Protein AF-A0A2U2P9N3-F1 (afdb_monomer_lite)

pLDDT: mean 88.49, std 11.38, range [44.38, 97.06]

Foldseek 3Di:
DDDFDWDDDPQKIWTAPVVCPPVAGTFIWGDDPPDTDTPAGHHPVRHGDGD

InterPro domains:
  IPR028190 Novel toxin 21 [PF15526] (3-47)
  IPR038181 Novel toxin 21 superfamily [G3DSA:3.10.380.20] (1-50)

Organism: NCBI:txid2173175

Radius of gyration: 10.53 Å; chains: 1; bounding box: 24×26×25 Å

Structure (mmCIF, N/CA/C/O backbone):
data_AF-A0A2U2P9N3-F1
#
_entry.id   AF-A0A2U2P9N3-F1
#
loop_
_atom_site.group_PDB
_atom_site.id
_atom_site.type_symbol
_atom_site.label_atom_id
_atom_site.label_alt_id
_atom_site.label_comp_id
_atom_site.label_asym_id
_atom_site.label_entity_id
_atom_site.label_seq_id
_atom_site.pdbx_PDB_ins_code
_atom_site.Cartn_x
_atom_site.Cartn_y
_atom_site.Cartn_z
_atom_site.occupancy
_atom_site.B_iso_or_equiv
_atom_site.auth_seq_id
_atom_site.auth_comp_id
_atom_site.auth_asym_id
_atom_site.auth_atom_id
_atom_site.pdbx_PDB_model_num
ATOM 1 N N . MET A 1 1 ? 2.533 21.499 6.720 1.00 44.38 1 MET A N 1
ATOM 2 C CA . MET A 1 1 ? 2.760 20.035 6.698 1.00 44.38 1 MET A CA 1
ATOM 3 C C . MET A 1 1 ? 1.686 19.402 5.813 1.00 44.38 1 MET A C 1
ATOM 5 O O . MET A 1 1 ? 0.534 19.346 6.220 1.00 44.38 1 MET A O 1
ATOM 9 N N . LEU A 1 2 ? 2.004 19.050 4.563 1.00 49.59 2 LEU A N 1
ATOM 10 C CA . LEU A 1 2 ? 1.011 18.501 3.629 1.00 49.59 2 LEU A CA 1
ATOM 11 C C . LEU A 1 2 ? 0.624 17.081 4.063 1.00 49.59 2 LEU A C 1
ATOM 13 O O . LEU A 1 2 ? 1.466 16.186 4.122 1.00 49.59 2 LEU A O 1
ATOM 17 N N . LYS A 1 3 ? -0.657 16.878 4.381 1.00 74.44 3 LYS A N 1
ATOM 18 C CA . LYS A 1 3 ? -1.210 15.563 4.715 1.00 74.44 3 LYS A CA 1
ATOM 19 C C . LYS A 1 3 ? -1.215 14.711 3.444 1.00 74.44 3 LYS A C 1
ATOM 21 O O . LYS A 1 3 ? -1.939 15.013 2.499 1.00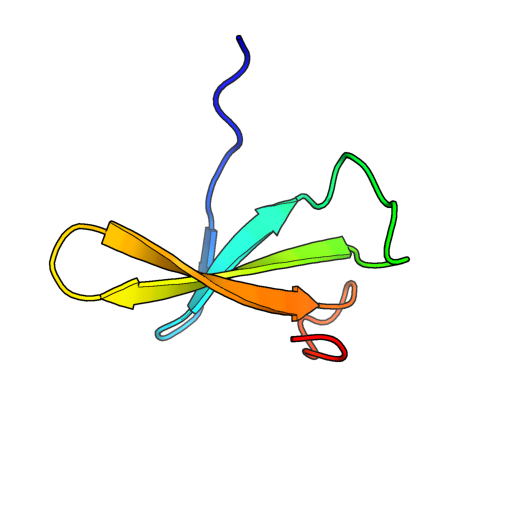 74.44 3 LYS A O 1
ATOM 26 N N . GLN A 1 4 ? -0.381 13.674 3.397 1.00 82.62 4 GLN A N 1
ATOM 27 C CA . GLN A 1 4 ? -0.333 12.767 2.249 1.00 82.62 4 GLN A CA 1
ATOM 28 C C . GLN A 1 4 ? -1.682 12.050 2.078 1.00 82.62 4 GLN A C 1
ATOM 30 O O . GLN A 1 4 ? -2.277 11.587 3.054 1.00 82.62 4 GLN A O 1
ATOM 35 N N . LYS A 1 5 ? -2.164 11.957 0.832 1.00 91.69 5 LYS A N 1
ATOM 36 C CA . LYS A 1 5 ? -3.369 11.184 0.498 1.00 91.69 5 L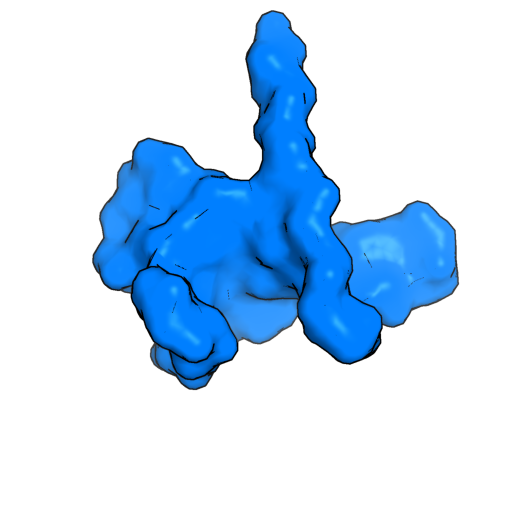YS A CA 1
ATOM 37 C C . LYS A 1 5 ? -3.122 9.693 0.740 1.00 91.69 5 LYS A C 1
ATOM 39 O O . LYS A 1 5 ? -2.036 9.187 0.453 1.00 91.69 5 LYS A O 1
ATOM 44 N N . VAL A 1 6 ? -4.154 9.007 1.225 1.00 93.00 6 VAL A N 1
ATOM 45 C CA . VAL A 1 6 ? -4.164 7.557 1.435 1.00 93.00 6 VAL A CA 1
ATOM 46 C C . VAL A 1 6 ? -5.272 6.947 0.586 1.00 93.00 6 VAL A C 1
ATOM 48 O O . VAL A 1 6 ? -6.404 7.427 0.605 1.00 93.00 6 VAL A O 1
ATOM 51 N N . TYR A 1 7 ? -4.942 5.883 -0.136 1.00 95.25 7 TYR A N 1
ATOM 52 C CA . TYR A 1 7 ? -5.841 5.148 -1.023 1.00 95.25 7 TYR A CA 1
ATOM 53 C C . TYR A 1 7 ? -6.070 3.738 -0.472 1.00 95.25 7 TYR A C 1
ATOM 55 O O . TYR A 1 7 ? -5.157 3.158 0.112 1.00 95.25 7 TYR A O 1
ATOM 63 N N . LYS A 1 8 ? -7.267 3.167 -0.647 1.00 95.44 8 LYS A N 1
ATOM 64 C CA . LYS A 1 8 ? -7.608 1.811 -0.179 1.00 95.44 8 LYS A CA 1
ATOM 65 C C . LYS A 1 8 ? -7.798 0.872 -1.373 1.00 95.44 8 LYS A C 1
ATOM 67 O O . LYS A 1 8 ? -8.535 1.212 -2.293 1.00 95.44 8 LYS A O 1
ATOM 72 N N . LYS A 1 9 ? -7.192 -0.318 -1.327 1.00 95.00 9 LYS A N 1
ATOM 73 C CA . LYS A 1 9 ? -7.434 -1.425 -2.272 1.00 95.00 9 LYS A CA 1
ATOM 74 C C . LYS A 1 9 ? -7.544 -2.728 -1.480 1.00 95.00 9 LYS A C 1
ATOM 76 O O . LYS A 1 9 ? -6.575 -3.170 -0.864 1.00 95.00 9 LYS A O 1
ATOM 81 N N . GLY A 1 10 ? -8.737 -3.323 -1.458 1.00 93.94 10 GLY A N 1
ATOM 82 C CA . GLY A 1 10 ? -9.035 -4.460 -0.580 1.00 93.94 10 GLY A CA 1
ATOM 83 C C . GLY A 1 10 ? -8.790 -4.109 0.894 1.00 93.94 10 GLY A C 1
ATOM 84 O O . GLY A 1 10 ? -9.276 -3.086 1.379 1.00 93.94 10 GLY A O 1
ATOM 85 N N . ASN A 1 11 ? -7.991 -4.925 1.585 1.00 93.88 11 ASN A N 1
ATOM 86 C CA . ASN A 1 11 ? -7.630 -4.725 2.998 1.00 93.88 11 ASN A CA 1
ATOM 87 C C . ASN A 1 11 ? -6.351 -3.892 3.206 1.00 93.88 11 ASN A C 1
ATOM 89 O O . ASN A 1 11 ? -5.922 -3.69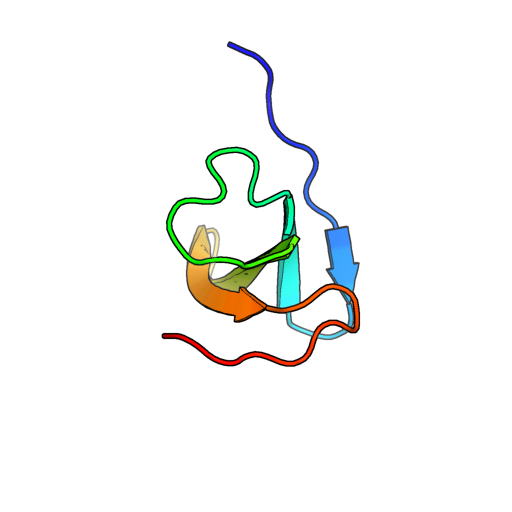6 4.345 1.00 93.88 11 A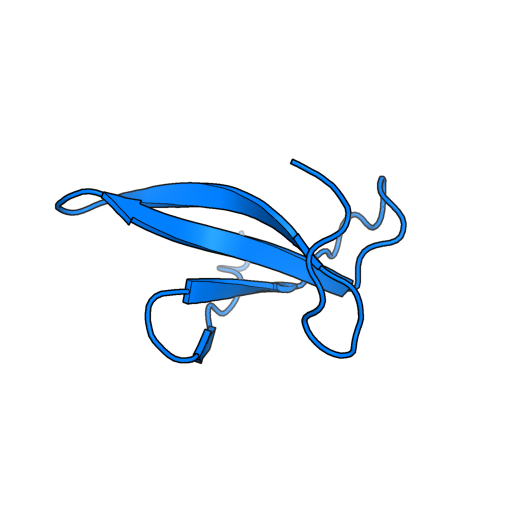SN A O 1
ATOM 93 N N . LYS A 1 12 ? -5.748 -3.392 2.122 1.00 96.31 12 LYS A N 1
ATOM 94 C CA . LYS A 1 12 ? -4.502 -2.622 2.151 1.00 96.31 12 LYS A CA 1
ATOM 95 C C . LYS A 1 12 ? -4.752 -1.144 1.872 1.00 96.31 12 LYS A C 1
ATOM 97 O O . LYS A 1 12 ? -5.675 -0.762 1.147 1.00 96.31 12 LYS A O 1
ATOM 102 N N . TYR A 1 13 ? -3.883 -0.323 2.441 1.00 97.06 13 TYR A N 1
ATOM 103 C CA . TYR A 1 13 ? -3.865 1.126 2.305 1.00 97.06 13 TYR A CA 1
ATOM 104 C C . TYR A 1 13 ? -2.526 1.566 1.718 1.00 97.06 13 TYR A C 1
ATOM 106 O O . TYR A 1 13 ? -1.494 0.975 2.023 1.00 97.06 13 TYR A O 1
ATOM 114 N N . TYR A 1 14 ? -2.541 2.605 0.890 1.00 95.56 14 TYR A N 1
ATOM 115 C CA . TYR A 1 14 ? -1.395 3.029 0.094 1.00 95.56 14 TYR A CA 1
ATOM 116 C C . TYR A 1 14 ? -1.211 4.539 0.189 1.00 95.56 14 TYR A C 1
ATOM 118 O O . TYR A 1 14 ? -2.168 5.291 0.005 1.00 95.56 14 TYR A O 1
ATOM 126 N N . SER A 1 15 ? 0.017 4.991 0.427 1.00 94.94 15 SER A N 1
ATOM 127 C CA . SER A 1 15 ? 0.416 6.394 0.256 1.00 94.94 15 SER A CA 1
ATOM 128 C C . SER A 1 15 ? 1.631 6.467 -0.663 1.00 94.94 15 SER A C 1
ATOM 130 O O . SER A 1 15 ? 2.409 5.516 -0.735 1.00 94.94 15 SER A O 1
ATOM 132 N N . ARG A 1 16 ? 1.786 7.563 -1.415 1.00 92.69 16 ARG A N 1
ATOM 133 C CA . ARG A 1 16 ? 2.924 7.706 -2.337 1.00 92.69 16 ARG A CA 1
ATOM 134 C C . ARG A 1 16 ? 4.243 7.665 -1.568 1.00 92.69 16 ARG A C 1
ATOM 136 O O . ARG A 1 16 ? 4.374 8.315 -0.530 1.00 92.69 16 ARG A O 1
ATOM 143 N N . ASP A 1 17 ? 5.208 6.923 -2.099 1.00 87.88 17 ASP A N 1
ATOM 144 C CA . ASP A 1 17 ? 6.570 6.861 -1.563 1.00 87.88 17 ASP A CA 1
ATOM 145 C C . ASP A 1 17 ? 7.384 8.065 -2.069 1.00 87.88 17 ASP A C 1
ATOM 147 O O . ASP A 1 17 ? 8.195 7.965 -2.983 1.00 87.88 17 ASP A O 1
ATOM 151 N N . VAL A 1 18 ? 7.072 9.256 -1.546 1.00 84.00 18 VAL A N 1
ATOM 152 C CA . VAL A 1 18 ? 7.613 10.532 -2.062 1.00 84.00 18 VAL A CA 1
ATOM 153 C C . VAL A 1 18 ? 9.113 10.679 -1.800 1.00 84.00 18 VAL A C 1
ATOM 155 O O . VAL A 1 18 ? 9.804 11.323 -2.577 1.00 84.00 18 VAL A O 1
ATOM 158 N N . ASP A 1 19 ? 9.615 10.078 -0.723 1.00 77.31 19 ASP A N 1
ATOM 159 C CA . ASP A 1 19 ? 11.043 10.093 -0.399 1.00 77.31 19 ASP A CA 1
ATOM 160 C C . ASP A 1 19 ? 11.848 9.156 -1.317 1.00 77.31 19 ASP A C 1
ATOM 162 O O . ASP A 1 19 ? 13.030 9.392 -1.524 1.00 77.31 19 ASP A O 1
ATOM 166 N N . SER A 1 20 ? 11.218 8.146 -1.936 1.00 69.31 20 SER A N 1
ATOM 167 C CA . SER A 1 20 ? 11.819 7.253 -2.944 1.00 69.31 20 SER A CA 1
ATOM 168 C C . SER A 1 20 ? 13.124 6.560 -2.515 1.00 69.31 20 SER A C 1
ATOM 170 O O . SER A 1 20 ? 13.817 5.983 -3.350 1.00 69.31 20 SER A O 1
ATOM 172 N N . HIS A 1 21 ? 13.441 6.509 -1.215 1.00 71.38 21 HIS A N 1
ATOM 173 C CA . HIS A 1 21 ? 14.687 5.905 -0.713 1.00 71.38 21 HIS A CA 1
ATOM 174 C C . HIS A 1 21 ? 14.805 4.404 -1.033 1.00 71.38 21 HIS A C 1
ATOM 176 O O . HIS A 1 21 ? 15.896 3.845 -1.003 1.00 71.38 21 HIS A O 1
ATOM 182 N N . ASN A 1 22 ? 13.683 3.728 -1.304 1.00 66.44 22 ASN A N 1
ATOM 183 C CA . ASN A 1 22 ? 13.622 2.278 -1.494 1.00 66.44 22 ASN A CA 1
ATOM 184 C C . ASN A 1 22 ? 13.273 1.848 -2.929 1.00 66.44 22 ASN A C 1
ATOM 186 O O . ASN A 1 22 ? 12.994 0.668 -3.135 1.00 66.44 22 ASN A O 1
ATOM 190 N N . GLY A 1 23 ? 13.230 2.778 -3.892 1.00 76.00 23 GLY A N 1
ATOM 191 C CA . GLY A 1 23 ? 12.844 2.482 -5.280 1.00 76.00 23 GLY A CA 1
ATOM 192 C C . GLY A 1 23 ? 11.370 2.088 -5.460 1.00 76.00 23 GLY A C 1
ATOM 193 O O . GLY A 1 23 ? 10.995 1.535 -6.490 1.00 76.00 23 GLY A O 1
ATOM 194 N N . GLY A 1 24 ? 10.529 2.337 -4.452 1.00 86.12 24 GLY A N 1
ATOM 195 C CA . GLY A 1 24 ? 9.100 2.045 -4.485 1.00 86.12 24 GLY A CA 1
ATOM 196 C C . GLY A 1 24 ? 8.256 3.190 -5.014 1.00 86.12 24 GLY A C 1
ATOM 197 O O . GLY A 1 24 ? 8.645 4.351 -4.966 1.00 86.12 24 GLY A O 1
ATOM 198 N N . ALA A 1 25 ? 7.049 2.865 -5.471 1.00 93.44 25 ALA A N 1
ATOM 199 C CA . ALA A 1 25 ? 6.037 3.857 -5.819 1.00 93.44 25 ALA A CA 1
ATOM 200 C C . ALA A 1 25 ? 5.089 4.151 -4.642 1.00 93.44 25 ALA A C 1
ATOM 202 O O . ALA A 1 25 ? 4.483 5.232 -4.590 1.00 93.44 25 ALA A O 1
ATOM 203 N N . TRP A 1 26 ? 4.948 3.19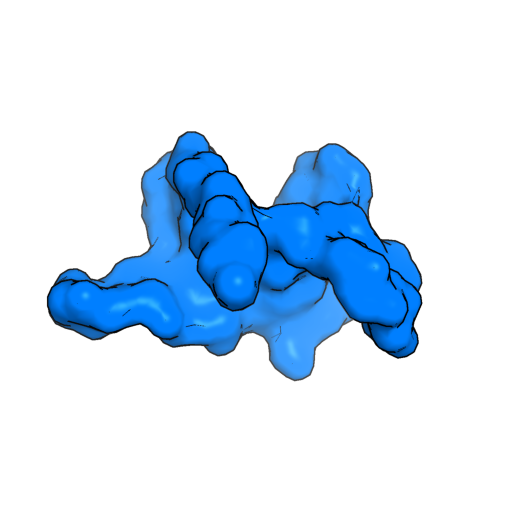7 -3.711 1.00 94.69 26 TRP A N 1
ATOM 204 C CA . TRP A 1 26 ? 3.973 3.253 -2.624 1.00 94.69 26 TRP A CA 1
ATOM 205 C C . TRP A 1 26 ? 4.501 2.692 -1.304 1.00 94.69 26 TRP A C 1
ATOM 207 O O . TRP A 1 26 ? 5.117 1.628 -1.263 1.00 94.69 26 TRP A O 1
ATOM 217 N N . LYS A 1 27 ? 4.140 3.352 -0.202 1.00 94.12 27 LYS A N 1
ATOM 218 C CA . LYS A 1 27 ? 4.145 2.772 1.145 1.00 94.12 27 LYS A CA 1
ATOM 219 C C . LYS A 1 27 ? 2.830 2.025 1.345 1.00 94.12 27 LYS A C 1
ATOM 221 O O . LYS A 1 27 ? 1.764 2.583 1.079 1.00 94.12 27 LYS A O 1
ATOM 226 N N . VAL A 1 28 ? 2.906 0.784 1.817 1.00 95.38 28 VAL A N 1
ATOM 227 C CA . VAL A 1 28 ? 1.744 -0.090 2.020 1.00 95.38 28 VAL A CA 1
ATOM 228 C C . VAL A 1 28 ? 1.473 -0.255 3.505 1.00 95.38 28 VAL A C 1
ATOM 230 O O . VAL A 1 28 ? 2.397 -0.466 4.294 1.00 95.38 28 VAL A O 1
ATOM 233 N N . PHE A 1 29 ? 0.202 -0.192 3.884 1.00 96.50 29 PHE A N 1
ATOM 234 C CA . PHE A 1 29 ? -0.258 -0.316 5.257 1.00 96.50 29 PHE A CA 1
ATOM 235 C C . PHE A 1 29 ? -1.441 -1.273 5.367 1.00 96.50 29 PHE A C 1
ATOM 237 O O . PHE A 1 29 ? -2.238 -1.416 4.440 1.00 96.50 29 PHE A O 1
ATOM 244 N N . GLU A 1 30 ? -1.594 -1.856 6.546 1.00 96.38 30 GLU A N 1
ATOM 245 C CA . GLU A 1 30 ? -2.769 -2.625 6.945 1.00 96.38 30 GLU A CA 1
ATOM 246 C C . GLU A 1 30 ? -3.394 -2.005 8.189 1.00 96.38 30 GLU A C 1
ATOM 248 O O . GLU A 1 30 ? -2.719 -1.363 9.002 1.00 96.38 30 GLU A O 1
ATOM 253 N N . ARG A 1 31 ? -4.706 -2.184 8.340 1.00 95.56 31 ARG A N 1
ATOM 254 C CA . ARG A 1 31 ? -5.415 -1.699 9.520 1.00 95.56 31 ARG A CA 1
ATOM 255 C C . ARG A 1 31 ? -5.210 -2.661 10.683 1.00 95.56 31 ARG A C 1
ATOM 257 O O . ARG A 1 31 ? -5.532 -3.838 10.582 1.00 95.56 31 ARG A O 1
ATOM 264 N N . GLN A 1 32 ? -4.719 -2.134 11.799 1.00 95.06 32 GLN A N 1
ATOM 265 C CA . GLN A 1 32 ? -4.646 -2.828 13.081 1.00 95.06 32 GLN A CA 1
ATOM 266 C C . GLN A 1 32 ? -5.434 -2.008 14.105 1.00 95.06 32 GLN A C 1
ATOM 268 O O . GLN A 1 32 ? -4.987 -0.956 14.570 1.00 95.06 32 GLN A O 1
ATOM 273 N N . GLY A 1 33 ? -6.666 -2.448 14.380 1.00 92.94 33 GLY A N 1
ATOM 274 C CA . GLY A 1 33 ? -7.634 -1.697 15.181 1.00 92.94 33 GLY A CA 1
ATOM 275 C C . GLY A 1 33 ? -7.953 -0.333 14.559 1.00 92.94 33 GLY A C 1
ATOM 276 O O . GLY A 1 33 ? -8.477 -0.242 13.445 1.00 92.94 33 GLY A O 1
ATOM 277 N N . ASN A 1 34 ? -7.600 0.741 15.268 1.00 92.38 34 ASN A N 1
ATOM 278 C CA . ASN A 1 34 ? -7.835 2.124 14.837 1.00 92.38 34 ASN A CA 1
ATOM 279 C C . ASN A 1 34 ? -6.627 2.779 14.149 1.00 92.38 34 ASN A C 1
ATOM 281 O O . ASN A 1 34 ? -6.685 3.963 13.819 1.00 92.38 34 ASN A O 1
ATOM 285 N N . LYS A 1 35 ? -5.535 2.037 13.923 1.00 93.56 35 LYS A N 1
ATOM 286 C CA . LYS A 1 35 ? -4.291 2.559 13.336 1.00 93.56 35 LYS A CA 1
ATOM 287 C C . LYS A 1 35 ? -3.945 1.845 12.027 1.00 93.56 35 LYS A C 1
ATOM 289 O O . LYS A 1 35 ? -4.354 0.708 11.798 1.00 93.56 35 LYS A O 1
ATOM 294 N N . LEU A 1 36 ? -3.173 2.518 11.175 1.00 94.44 36 LEU A N 1
ATOM 295 C CA . LEU A 1 36 ? -2.541 1.921 9.998 1.00 94.44 36 LEU A CA 1
ATOM 296 C C . LEU A 1 36 ? -1.093 1.559 10.340 1.00 94.44 36 LEU A C 1
ATOM 298 O O . LEU A 1 36 ? -0.318 2.431 10.732 1.00 94.44 36 LEU A O 1
ATOM 302 N N . LYS A 1 37 ? -0.725 0.285 10.193 1.00 94.69 37 LYS A N 1
ATOM 303 C CA . LYS A 1 37 ? 0.647 -0.205 10.372 1.00 94.69 37 LYS A CA 1
ATOM 304 C C . LYS A 1 37 ? 1.284 -0.406 9.005 1.00 94.69 37 LYS A C 1
ATOM 306 O O . LYS A 1 37 ? 0.690 -1.064 8.156 1.00 94.69 37 LYS A O 1
ATOM 311 N N . ARG A 1 38 ? 2.483 0.142 8.787 1.00 93.75 38 ARG A N 1
ATOM 312 C CA . ARG A 1 38 ? 3.236 -0.077 7.544 1.00 93.75 38 ARG A CA 1
ATOM 313 C C . ARG A 1 38 ? 3.636 -1.549 7.454 1.00 93.75 38 ARG A C 1
ATOM 315 O O . ARG A 1 38 ? 4.183 -2.092 8.411 1.00 93.75 38 ARG A O 1
ATOM 322 N N . VAL A 1 39 ? 3.352 -2.173 6.317 1.00 94.50 39 VAL A N 1
ATOM 323 C CA . VAL A 1 39 ? 3.660 -3.585 6.038 1.00 94.50 39 VAL A CA 1
ATOM 324 C C . VAL A 1 39 ? 4.608 -3.765 4.858 1.00 94.50 39 VAL A C 1
ATOM 326 O O . VAL A 1 39 ? 5.014 -4.890 4.592 1.00 94.50 39 VAL A O 1
ATOM 329 N N . GLY A 1 40 ? 4.962 -2.684 4.158 1.00 93.94 40 GLY A N 1
ATOM 330 C CA . GLY A 1 40 ? 6.015 -2.732 3.156 1.00 93.94 40 GLY A CA 1
ATOM 331 C C . GLY A 1 40 ? 6.042 -1.563 2.179 1.00 93.94 40 GLY A C 1
ATOM 332 O O . GLY A 1 40 ? 5.404 -0.525 2.386 1.00 93.94 40 GLY A O 1
ATOM 333 N N . THR A 1 41 ? 6.791 -1.771 1.103 1.00 94.19 41 THR A N 1
ATOM 334 C CA . THR A 1 41 ? 6.902 -0.926 -0.085 1.00 94.19 41 THR A CA 1
ATOM 335 C C . THR A 1 41 ? 6.393 -1.702 -1.298 1.00 94.19 41 THR A C 1
ATOM 337 O O . THR A 1 41 ? 6.687 -2.894 -1.426 1.00 94.19 41 THR A O 1
ATOM 340 N N . ALA A 1 42 ? 5.655 -1.034 -2.183 1.00 94.69 42 ALA A N 1
ATOM 341 C CA . ALA A 1 42 ? 5.187 -1.610 -3.438 1.00 94.69 42 ALA A CA 1
ATOM 342 C C . ALA A 1 42 ? 5.642 -0.820 -4.668 1.00 94.69 42 ALA A C 1
ATOM 344 O O . ALA A 1 42 ? 5.892 0.391 -4.595 1.00 94.69 42 ALA A O 1
ATOM 345 N N . ASP A 1 43 ? 5.744 -1.524 -5.793 1.00 93.44 43 ASP A N 1
ATOM 346 C CA . ASP A 1 43 ? 6.012 -0.950 -7.111 1.00 93.44 43 ASP A CA 1
ATOM 347 C C . ASP A 1 43 ? 4.771 -0.229 -7.669 1.00 93.44 43 ASP A C 1
ATOM 349 O O . ASP A 1 43 ? 3.724 -0.148 -7.019 1.00 93.44 43 ASP A O 1
ATOM 353 N N . LYS A 1 44 ? 4.879 0.334 -8.877 1.00 92.75 44 LYS A N 1
ATOM 354 C CA . LYS A 1 44 ? 3.779 1.070 -9.527 1.00 92.75 44 LYS A CA 1
ATOM 355 C C . LYS A 1 44 ? 2.523 0.212 -9.755 1.00 92.75 44 LYS A C 1
ATOM 357 O O . LYS A 1 44 ? 1.426 0.767 -9.767 1.00 92.75 44 LYS A O 1
ATOM 362 N N . ASP A 1 45 ? 2.695 -1.104 -9.856 1.00 94.31 45 ASP A N 1
ATOM 363 C CA . ASP A 1 45 ? 1.655 -2.096 -10.137 1.00 94.31 45 ASP A CA 1
ATOM 364 C C . ASP A 1 45 ? 1.079 -2.712 -8.842 1.00 94.31 45 ASP A C 1
ATOM 366 O O . ASP A 1 45 ? 0.184 -3.560 -8.876 1.00 94.31 45 ASP A O 1
ATOM 370 N N . LEU A 1 46 ? 1.506 -2.193 -7.682 1.00 93.38 46 LEU A N 1
ATOM 371 C CA . LEU A 1 46 ? 1.093 -2.579 -6.329 1.00 93.38 46 LEU A CA 1
ATOM 372 C C . LEU A 1 46 ? 1.615 -3.951 -5.874 1.00 93.38 46 LEU A C 1
ATOM 374 O O . LEU A 1 46 ? 1.105 -4.496 -4.884 1.00 93.38 46 LEU A O 1
ATOM 378 N N . ASN A 1 47 ? 2.658 -4.470 -6.524 1.00 93.38 47 ASN A N 1
ATOM 379 C CA . ASN A 1 47 ? 3.381 -5.646 -6.052 1.00 93.38 47 ASN A CA 1
ATOM 380 C C . ASN A 1 47 ? 4.296 -5.242 -4.894 1.00 93.38 47 ASN A C 1
ATOM 382 O O . ASN A 1 47 ? 5.093 -4.311 -5.006 1.00 93.38 47 ASN A O 1
ATOM 386 N N . ILE A 1 48 ? 4.169 -5.929 -3.759 1.00 92.69 48 ILE A N 1
ATOM 387 C CA . ILE A 1 48 ? 4.961 -5.647 -2.556 1.00 92.69 48 ILE A CA 1
ATOM 388 C C . ILE A 1 48 ? 6.289 -6.387 -2.663 1.0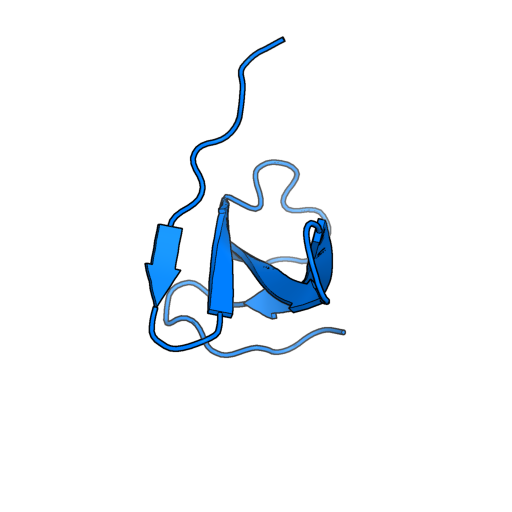0 92.69 48 ILE A C 1
ATOM 390 O O . ILE A 1 48 ? 6.291 -7.603 -2.828 1.00 92.69 48 ILE A O 1
ATOM 394 N N . PHE A 1 49 ? 7.400 -5.669 -2.513 1.00 90.12 49 PHE A N 1
ATOM 395 C CA . PHE A 1 49 ? 8.741 -6.240 -2.691 1.00 90.12 49 PHE A CA 1
ATOM 396 C C . PHE A 1 49 ? 9.695 -5.988 -1.513 1.00 90.12 49 PHE A C 1
ATOM 398 O O . PHE A 1 49 ? 10.784 -6.552 -1.474 1.00 90.12 49 PHE A O 1
ATOM 405 N N . LYS A 1 50 ? 9.314 -5.155 -0.535 1.00 81.69 50 LYS A N 1
ATOM 406 C CA . LYS A 1 50 ? 10.139 -4.869 0.652 1.00 81.69 50 LYS A CA 1
ATOM 407 C C . LYS A 1 50 ? 9.265 -4.713 1.889 1.00 81.69 50 LYS A C 1
ATOM 409 O O . LYS A 1 50 ? 8.241 -4.039 1.799 1.00 81.69 50 LYS A O 1
ATOM 414 N N . ARG A 1 51 ? 9.657 -5.315 3.014 1.00 76.75 51 ARG A N 1
ATOM 415 C CA . ARG A 1 51 ? 8.924 -5.281 4.290 1.00 76.75 51 ARG A CA 1
ATOM 416 C C . ARG A 1 51 ? 9.638 -4.404 5.308 1.00 76.75 51 ARG A C 1
ATOM 418 O O . ARG A 1 51 ? 10.875 -4.531 5.403 1.00 76.75 51 ARG A O 1
#

Secondary structure (DSSP, 8-state):
------EEETTEEEEE-TT-TTS-SEEEEEEETTEEEEEEEE-TT--EEE-

Sequence (51 aa):
MLKQKVYKKGNKYYSRDVDSHNGGAWKVFERQGNKLKRVGTADKDLNIFKR